Protein AF-A0A0D3HZK9-F1 (afdb_monomer)

Solvent-accessible surface area (backbone atoms only — not comparable to full-atom values): 5362 Å² total; per-residue (Å²): 88,98,87,56,43,43,73,50,74,83,38,84,33,57,77,72,51,63,50,80,70,37,80,46,75,49,76,55,75,43,64,51,75,56,100,88,48,73,47,77,77,47,44,27,67,83,67,72,43,68,48,75,49,48,37,87,69,74,87,60,48,61,40,58,53,59,53,48,49,74,39,25,55,87,40,42,70,50,76,48,65,42,67,94,32,48,123

Sequence (87 aa):
TASGLRYFDFAEGSGAPPRFGQLIRFHYVGYTATDDSLEPFDSSYERRTPYFTKHGNGFTVQGLEEALHTMRPGGRRRVILPPKLSY

Mean predicted aligned error: 3.16 Å

Nearest PDB structures (foldseek):
  4iqc-assembly1_A  TM=9.097E-01  e=4.810E-05  Homo sapiens
  4n19-assembly1_A  TM=9.196E-01  e=1.378E-04  Homo sapiens
  2ppo-assembly1_A  TM=9.184E-01  e=1.295E-04  Homo sapiens
  5i7p-assembly1_A  TM=9.175E-01  e=1.559E-04  Homo sapiens
  3o5d-assembly2_B  TM=9.104E-01  e=1.378E-04  Homo sapiens

Foldseek 3Di:
DVQPKDKDWPFAADDDQDDAQDKDWDWDWDWDDDPVDTHTDDGCVVVVHIDIDGQPPPPAFQSVSVVSRPGYPPIDMDMDDDPVRHD

Radius of gyration: 12.96 Å; Cα contacts (8 Å, |Δi|>4): 141; chains: 1; bounding box: 31×26×30 Å

Organism: Emiliania huxleyi (strain CCMP1516) (NCBI:txid280463)

Structure (mmCIF, N/CA/C/O backbone):
data_AF-A0A0D3HZK9-F1
#
_entry.id   AF-A0A0D3HZK9-F1
#
loop_
_atom_site.group_PDB
_atom_site.id
_atom_site.type_symbol
_atom_site.label_atom_id
_atom_site.label_alt_id
_atom_site.label_comp_id
_atom_site.label_asym_id
_atom_site.label_entity_id
_atom_site.label_seq_id
_atom_site.pdbx_PDB_ins_code
_atom_site.Cartn_x
_atom_site.Cartn_y
_atom_site.Cartn_z
_atom_site.occupancy
_atom_site.B_iso_or_equiv
_atom_site.auth_seq_id
_atom_site.auth_comp_id
_atom_site.auth_asym_id
_atom_site.auth_atom_id
_atom_site.pdbx_PDB_model_num
ATOM 1 N N . THR A 1 1 ? -7.161 -2.287 -11.650 1.00 87.38 1 THR A N 1
ATOM 2 C CA . THR A 1 1 ? -8.362 -1.435 -11.538 1.00 87.38 1 THR A CA 1
ATOM 3 C C . THR A 1 1 ? -8.434 -0.533 -12.762 1.00 87.38 1 THR A C 1
ATOM 5 O O . THR 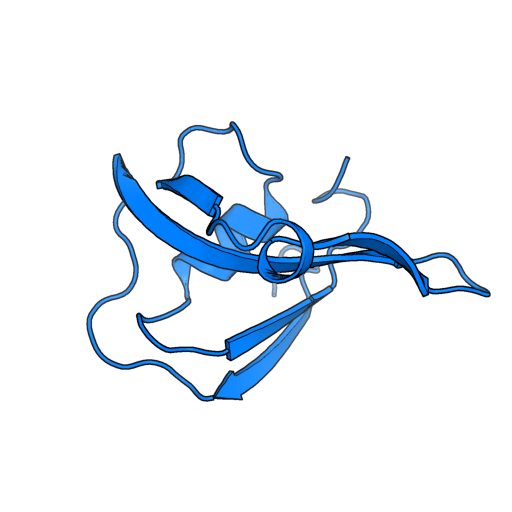A 1 1 ? -7.518 -0.581 -13.581 1.00 87.38 1 THR A O 1
ATOM 8 N N . ALA A 1 2 ? -9.485 0.279 -12.915 1.00 86.56 2 ALA A N 1
ATOM 9 C CA . ALA A 1 2 ? -9.607 1.216 -14.040 1.00 86.56 2 ALA A CA 1
ATOM 10 C C . ALA A 1 2 ? -8.467 2.255 -14.089 1.00 86.56 2 ALA A C 1
ATOM 12 O O . ALA A 1 2 ? -8.077 2.706 -15.163 1.00 86.56 2 ALA A O 1
ATOM 13 N N . SER A 1 3 ? -7.872 2.587 -12.940 1.00 90.00 3 SER A N 1
ATOM 14 C CA . SER A 1 3 ? -6.732 3.502 -12.858 1.00 90.00 3 SER A CA 1
ATOM 15 C C . SER A 1 3 ? -5.409 2.864 -13.304 1.00 90.00 3 SER A C 1
ATOM 17 O O . SER A 1 3 ? -4.425 3.572 -13.484 1.00 90.00 3 SER A O 1
ATOM 19 N N . GLY A 1 4 ? -5.354 1.550 -13.545 1.00 92.38 4 GLY A N 1
ATOM 20 C CA . GLY A 1 4 ? -4.118 0.818 -13.850 1.00 92.38 4 GLY A CA 1
ATOM 21 C C . GLY A 1 4 ? -3.374 0.308 -12.611 1.00 92.38 4 GLY A C 1
ATOM 22 O O . GLY A 1 4 ? -2.384 -0.409 -12.750 1.00 92.38 4 GLY A O 1
ATOM 23 N N . LEU A 1 5 ? -3.868 0.609 -11.406 1.00 93.50 5 LEU A N 1
ATOM 24 C CA . LEU A 1 5 ? -3.400 -0.009 -10.172 1.00 93.50 5 LEU A CA 1
ATOM 25 C C . LEU A 1 5 ? -3.616 -1.528 -10.228 1.00 93.50 5 LEU A C 1
ATOM 27 O O . LEU A 1 5 ? -4.710 -2.007 -10.549 1.00 93.50 5 LEU A O 1
ATOM 31 N N . ARG A 1 6 ? -2.578 -2.299 -9.909 1.00 95.19 6 ARG A N 1
ATOM 32 C CA . ARG A 1 6 ? -2.660 -3.760 -9.779 1.00 95.19 6 ARG A CA 1
ATOM 33 C C . ARG A 1 6 ? -2.401 -4.134 -8.332 1.00 95.19 6 ARG A C 1
ATOM 35 O O . ARG A 1 6 ? -1.575 -3.512 -7.671 1.00 95.19 6 ARG A O 1
ATOM 42 N N . TYR A 1 7 ? -3.087 -5.150 -7.834 1.00 96.31 7 TYR A N 1
ATOM 43 C CA . TYR A 1 7 ? -2.834 -5.656 -6.496 1.00 96.31 7 TYR A CA 1
ATOM 44 C C . TYR A 1 7 ? -3.093 -7.151 -6.405 1.00 96.31 7 TYR A C 1
ATOM 46 O O . TYR A 1 7 ? -3.768 -7.731 -7.252 1.00 96.31 7 TYR A O 1
ATOM 54 N N . PHE A 1 8 ? -2.541 -7.747 -5.357 1.00 96.94 8 PHE A N 1
ATOM 55 C CA . PHE A 1 8 ? -2.776 -9.127 -4.972 1.00 96.94 8 PHE A CA 1
ATOM 56 C C . PHE A 1 8 ? -2.956 -9.196 -3.456 1.00 96.94 8 PHE A C 1
ATOM 58 O O . PHE A 1 8 ? -2.107 -8.694 -2.711 1.00 96.94 8 PHE A O 1
ATOM 65 N N . ASP A 1 9 ? -4.052 -9.801 -3.005 1.00 97.06 9 ASP A N 1
ATOM 66 C 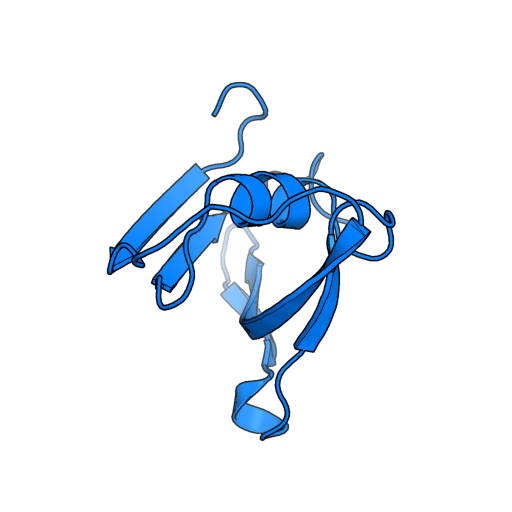CA . ASP A 1 9 ? -4.327 -10.026 -1.588 1.00 97.06 9 ASP A CA 1
ATOM 67 C C . ASP A 1 9 ? -3.742 -11.359 -1.134 1.00 97.06 9 ASP A C 1
ATOM 69 O O . ASP A 1 9 ? -4.102 -12.418 -1.636 1.00 97.06 9 ASP A O 1
ATOM 73 N N . PHE A 1 10 ? -2.842 -11.304 -0.154 1.00 97.44 10 PHE A N 1
ATOM 74 C CA . PHE A 1 10 ? -2.355 -12.500 0.536 1.00 97.44 10 PHE A CA 1
ATOM 75 C C . PHE A 1 10 ? -3.307 -12.936 1.644 1.00 97.44 10 PHE A C 1
ATOM 77 O O . PHE A 1 10 ? -3.399 -14.118 1.957 1.00 97.44 10 PHE A O 1
ATOM 84 N N . ALA A 1 11 ? -3.963 -11.964 2.273 1.00 97.25 11 ALA A N 1
ATOM 85 C CA . ALA A 1 11 ? -4.970 -12.187 3.291 1.00 97.25 11 ALA A CA 1
ATOM 86 C C . ALA A 1 11 ? -5.971 -11.037 3.241 1.00 97.25 11 ALA A C 1
ATOM 88 O O . ALA A 1 11 ? -5.582 -9.867 3.307 1.00 97.25 11 ALA A O 1
ATOM 89 N N . GLU A 1 12 ? -7.253 -11.365 3.159 1.00 96.38 12 GLU A N 1
ATOM 90 C CA . GLU A 1 12 ? -8.303 -10.371 3.316 1.00 96.38 12 GLU A CA 1
ATOM 91 C C . GLU A 1 12 ? -8.538 -10.092 4.800 1.00 96.38 12 GLU A C 1
ATOM 93 O O . GLU A 1 12 ? -8.607 -10.997 5.632 1.00 96.38 12 GLU A O 1
ATOM 98 N N . GLY A 1 13 ? -8.626 -8.809 5.137 1.00 96.06 13 GLY A N 1
ATOM 99 C CA . GLY A 1 13 ? -8.952 -8.377 6.487 1.00 96.06 13 GLY A CA 1
ATOM 100 C C . GLY A 1 13 ? -10.437 -8.533 6.803 1.00 96.06 13 GLY A C 1
ATOM 101 O O . GLY A 1 13 ? -11.261 -8.823 5.938 1.00 96.06 13 GLY A O 1
ATOM 102 N N . SER A 1 14 ? -10.795 -8.233 8.046 1.00 95.94 14 SER A N 1
ATOM 103 C CA . SER A 1 14 ? -12.184 -8.242 8.508 1.00 95.94 14 SER A CA 1
ATOM 104 C C . SER A 1 14 ? -12.615 -6.852 8.976 1.00 95.94 14 SER A C 1
ATOM 106 O O . SER A 1 14 ? -11.791 -6.013 9.338 1.00 95.94 14 SER A O 1
ATOM 108 N N . GLY A 1 15 ? -13.921 -6.593 8.950 1.00 95.12 15 GLY A N 1
ATOM 109 C CA . GLY A 1 15 ? -14.488 -5.301 9.330 1.00 95.12 15 GLY A CA 1
ATOM 110 C C . GLY A 1 15 ? -14.685 -4.345 8.154 1.00 95.12 15 GLY A C 1
ATOM 111 O O . GLY A 1 15 ? -14.613 -4.730 6.982 1.00 95.12 15 GLY A O 1
ATOM 112 N N . ALA A 1 16 ? -15.016 -3.099 8.487 1.00 95.12 16 ALA A N 1
ATOM 113 C CA . ALA A 1 16 ? -15.355 -2.076 7.507 1.00 95.12 16 ALA A CA 1
ATOM 114 C C . ALA A 1 16 ? -14.096 -1.490 6.839 1.00 95.12 16 ALA A C 1
ATOM 116 O O . ALA A 1 16 ? -13.084 -1.296 7.521 1.00 95.12 16 ALA A O 1
ATOM 117 N N . PRO A 1 17 ? -14.154 -1.177 5.532 1.00 94.75 17 PRO A N 1
ATOM 118 C CA . PRO A 1 17 ? -13.104 -0.410 4.870 1.00 94.75 17 PRO A CA 1
ATOM 119 C C . PRO A 1 17 ? -12.976 1.001 5.478 1.00 94.75 17 PRO A C 1
ATOM 121 O O . PRO A 1 17 ? -13.931 1.505 6.087 1.00 94.75 17 PRO A O 1
ATOM 124 N N . PRO A 1 18 ? -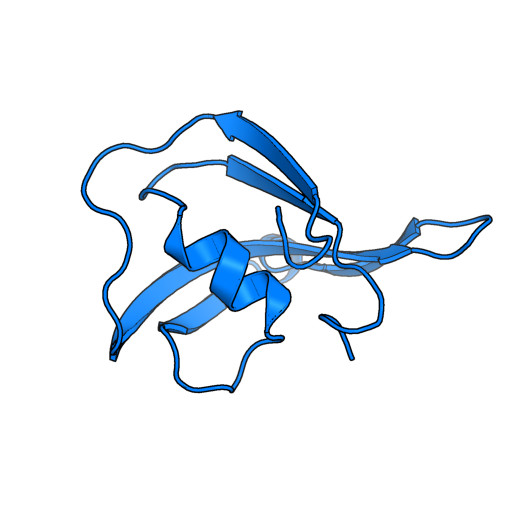11.810 1.656 5.336 1.00 94.81 18 PRO A N 1
ATOM 125 C CA . PRO A 1 18 ? -11.580 2.974 5.911 1.00 94.81 18 PRO A CA 1
ATOM 126 C C . PRO A 1 18 ? -12.466 4.041 5.260 1.00 94.81 18 PRO A C 1
ATOM 128 O O . PRO A 1 18 ? -12.643 4.090 4.041 1.00 94.81 18 PRO A O 1
ATOM 131 N N . ARG A 1 19 ? -12.993 4.942 6.094 1.00 95.12 19 ARG A N 1
ATOM 132 C CA . ARG A 1 19 ? -13.754 6.118 5.651 1.00 95.12 19 ARG A CA 1
ATOM 133 C C . ARG A 1 19 ? -12.835 7.322 5.467 1.00 95.12 19 ARG A C 1
ATOM 135 O O . ARG A 1 19 ? -11.823 7.446 6.155 1.00 95.12 19 ARG A O 1
ATOM 142 N N . PHE A 1 20 ? -13.206 8.238 4.574 1.00 94.50 20 PHE A N 1
ATOM 143 C CA . PHE A 1 20 ? -12.495 9.509 4.424 1.00 94.50 20 PHE A CA 1
ATOM 144 C C . PHE A 1 20 ? -12.418 10.256 5.756 1.00 94.50 20 PHE A C 1
ATOM 146 O O . PHE A 1 20 ? -13.383 10.320 6.517 1.00 94.50 20 PHE A O 1
ATOM 153 N N . GLY A 1 21 ? -11.235 10.785 6.052 1.00 94.69 21 GLY A N 1
ATOM 154 C CA . GLY A 1 21 ? -10.943 11.478 7.297 1.00 94.69 21 GLY A CA 1
ATOM 155 C C . GLY A 1 21 ? -10.662 10.580 8.505 1.00 94.69 21 GLY A C 1
ATOM 156 O O . GLY A 1 21 ? -10.294 11.104 9.557 1.00 94.69 21 GLY A O 1
ATOM 157 N N . GLN A 1 22 ? -10.784 9.257 8.378 1.00 95.56 22 GLN A N 1
ATOM 158 C CA . GLN A 1 22 ? -10.428 8.324 9.442 1.00 95.56 22 GLN A CA 1
ATOM 159 C C . GLN A 1 22 ? -8.905 8.197 9.564 1.00 95.56 22 GLN A C 1
ATOM 161 O O . GLN A 1 22 ? -8.191 8.169 8.561 1.00 95.56 22 GLN A O 1
ATOM 166 N N . LEU A 1 23 ? -8.404 8.089 10.796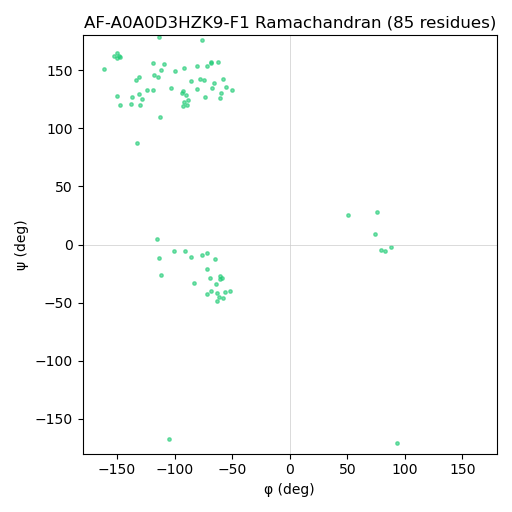 1.00 9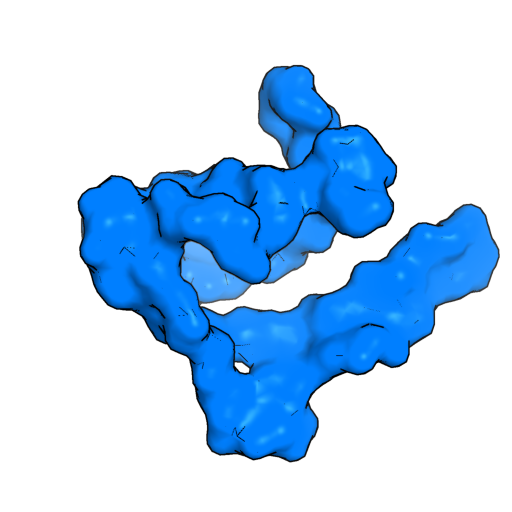5.56 23 LEU A N 1
ATOM 167 C CA . LEU A 1 23 ? -7.010 7.729 11.033 1.00 95.56 23 LEU A CA 1
ATOM 168 C C . LEU A 1 23 ? -6.807 6.245 10.742 1.00 95.56 23 LEU A C 1
ATOM 170 O O . LEU A 1 23 ? -7.505 5.389 11.291 1.00 95.56 23 LEU A O 1
ATOM 174 N N . ILE A 1 24 ? -5.832 5.957 9.891 1.00 95.31 24 ILE A N 1
ATOM 175 C CA . ILE A 1 24 ? -5.426 4.605 9.535 1.00 95.31 24 ILE A CA 1
ATOM 176 C C . ILE A 1 24 ? -3.981 4.375 9.958 1.00 95.31 24 ILE A C 1
ATOM 178 O O . ILE A 1 24 ? -3.146 5.281 9.923 1.00 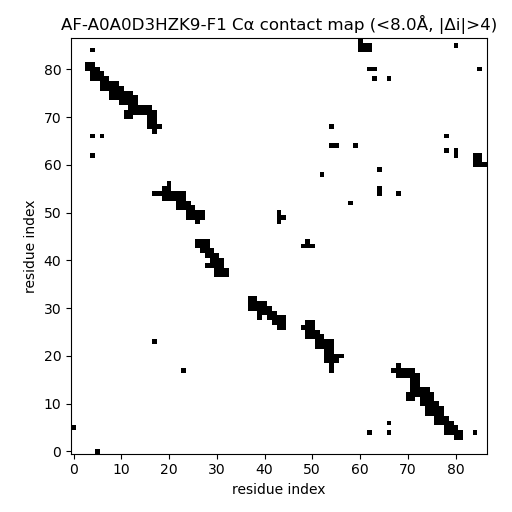95.31 24 ILE A O 1
ATOM 182 N N . ARG A 1 25 ? -3.700 3.138 10.364 1.00 95.88 25 ARG A N 1
ATOM 183 C CA . ARG A 1 25 ? -2.374 2.679 10.760 1.00 95.88 25 ARG A CA 1
ATOM 184 C C . ARG A 1 25 ? -2.065 1.374 10.053 1.00 95.88 25 ARG A C 1
ATOM 186 O O . ARG A 1 25 ? -2.865 0.444 10.135 1.00 95.88 25 ARG A O 1
ATOM 193 N N . PHE A 1 26 ? -0.907 1.284 9.415 1.00 96.31 26 PHE A N 1
ATOM 194 C CA . PHE A 1 26 ? -0.494 0.068 8.721 1.00 96.31 26 PHE A CA 1
ATOM 195 C C . PHE A 1 26 ? 1.024 -0.103 8.715 1.00 96.31 26 PHE A C 1
ATOM 197 O O . PHE A 1 26 ? 1.789 0.844 8.916 1.00 96.31 26 PHE A O 1
ATOM 204 N N . HIS A 1 27 ? 1.454 -1.341 8.481 1.00 97.75 27 HIS A N 1
ATOM 205 C CA . HIS A 1 27 ? 2.838 -1.640 8.147 1.00 97.75 27 HIS A CA 1
ATOM 206 C C . HIS A 1 27 ? 3.001 -1.834 6.641 1.00 97.75 27 HIS A C 1
ATOM 208 O O . HIS A 1 27 ? 2.074 -2.282 5.970 1.00 97.75 27 HIS A O 1
ATOM 214 N N . TYR A 1 28 ? 4.178 -1.492 6.121 1.00 96.44 28 TYR A N 1
ATOM 215 C CA . TYR A 1 28 ? 4.504 -1.632 4.709 1.00 96.44 28 TYR A CA 1
ATOM 216 C C . TYR A 1 28 ? 6.006 -1.828 4.505 1.00 96.44 28 TYR A C 1
ATOM 218 O O . TYR A 1 28 ? 6.820 -1.502 5.374 1.00 96.44 28 TYR A O 1
ATOM 226 N N . VAL A 1 29 ? 6.339 -2.327 3.318 1.00 96.81 29 VAL A N 1
ATOM 227 C CA . VAL A 1 29 ? 7.681 -2.276 2.739 1.00 96.81 29 VAL A CA 1
ATOM 228 C C . VAL A 1 29 ? 7.531 -1.700 1.336 1.00 96.81 29 VAL A C 1
ATOM 230 O O . VAL A 1 29 ? 6.688 -2.164 0.564 1.00 96.81 29 VAL A O 1
ATOM 233 N N . GLY A 1 30 ? 8.270 -0.634 1.058 1.00 95.25 30 GLY A N 1
ATOM 234 C CA . GLY A 1 30 ? 8.235 0.126 -0.179 1.00 95.25 30 GLY A CA 1
ATOM 235 C C . GLY A 1 30 ? 9.433 -0.209 -1.054 1.00 95.25 30 GLY A C 1
ATOM 236 O O . GLY A 1 30 ? 10.567 -0.247 -0.579 1.00 95.25 30 GLY A O 1
ATOM 237 N N . TYR A 1 31 ? 9.163 -0.423 -2.339 1.00 95.12 31 TYR A N 1
ATOM 238 C CA . TYR A 1 31 ? 10.179 -0.697 -3.344 1.00 95.12 31 TYR A CA 1
ATOM 239 C C . TYR A 1 31 ? 9.984 0.199 -4.561 1.00 95.12 31 TYR A C 1
ATOM 241 O O . TYR A 1 31 ? 8.847 0.450 -4.970 1.00 95.12 31 TYR A O 1
ATOM 249 N N . THR A 1 32 ? 11.092 0.615 -5.158 1.00 93.94 32 THR A N 1
ATOM 250 C CA . THR A 1 32 ? 11.135 1.234 -6.478 1.00 93.94 32 THR A CA 1
ATOM 251 C C . THR A 1 32 ? 11.388 0.134 -7.497 1.00 93.94 32 THR A C 1
ATOM 253 O O . THR A 1 32 ? 12.396 -0.567 -7.424 1.00 93.94 32 THR A O 1
ATOM 256 N N . ALA A 1 33 ? 10.448 -0.048 -8.421 1.00 91.44 33 ALA A N 1
ATOM 257 C CA . ALA A 1 33 ? 10.585 -1.004 -9.511 1.00 91.44 33 ALA A CA 1
ATOM 258 C C . ALA A 1 33 ? 11.166 -0.306 -10.744 1.00 91.44 33 ALA A C 1
ATOM 260 O O . ALA A 1 33 ? 10.651 0.731 -11.164 1.00 91.44 33 ALA A O 1
ATOM 261 N N . THR A 1 34 ? 12.203 -0.897 -11.324 1.00 87.94 34 THR A N 1
ATOM 262 C CA . THR A 1 34 ? 12.695 -0.593 -12.671 1.00 87.94 34 THR A CA 1
ATOM 263 C C . THR A 1 34 ? 12.473 -1.817 -13.561 1.00 87.94 34 THR A C 1
ATOM 265 O O . THR A 1 34 ? 11.969 -2.838 -13.087 1.00 87.94 34 THR A O 1
ATOM 268 N N . ASP A 1 35 ? 12.823 -1.728 -14.843 1.00 86.38 35 ASP A N 1
ATOM 269 C CA . ASP A 1 35 ? 12.710 -2.876 -15.752 1.00 86.38 35 ASP A CA 1
ATOM 270 C C . ASP A 1 35 ? 13.575 -4.065 -15.290 1.00 86.38 35 ASP A C 1
ATOM 272 O O . ASP A 1 35 ? 13.180 -5.218 -15.466 1.00 86.38 35 ASP A O 1
ATOM 276 N N . ASP A 1 36 ? 14.690 -3.784 -14.607 1.00 90.75 3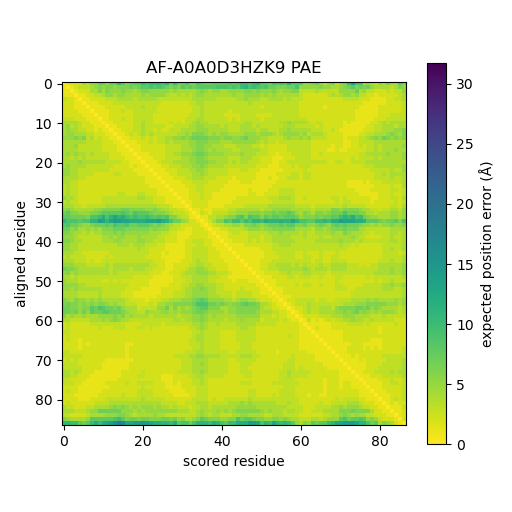6 ASP A N 1
ATOM 277 C CA . ASP A 1 36 ? 15.700 -4.784 -14.248 1.00 90.75 36 ASP A CA 1
ATOM 278 C C . ASP A 1 36 ? 15.823 -5.037 -12.735 1.00 90.75 36 ASP A C 1
ATOM 280 O O . ASP A 1 36 ? 16.489 -5.988 -12.319 1.00 90.75 36 ASP A O 1
ATOM 284 N N . SER A 1 37 ? 15.210 -4.206 -11.883 1.00 92.50 37 SER A N 1
ATOM 285 C CA . SER A 1 37 ? 15.410 -4.281 -10.430 1.00 92.50 37 SER A CA 1
ATOM 286 C C . SER A 1 37 ? 14.193 -3.893 -9.589 1.00 92.50 37 SER A C 1
ATOM 288 O O . SER A 1 37 ? 13.253 -3.233 -10.036 1.00 92.50 37 SER A O 1
ATOM 290 N N . LEU A 1 38 ? 14.226 -4.313 -8.322 1.00 93.75 38 LEU A N 1
ATOM 291 C CA . LEU A 1 38 ? 13.249 -3.951 -7.300 1.00 93.75 38 LEU A CA 1
ATOM 292 C C . LEU A 1 38 ? 13.993 -3.531 -6.028 1.00 93.75 38 LEU A C 1
ATOM 294 O O . LEU A 1 38 ? 14.242 -4.349 -5.144 1.00 93.75 38 LEU A O 1
ATOM 298 N N . GLU A 1 39 ? 14.338 -2.251 -5.944 1.00 94.69 39 GLU A N 1
ATOM 299 C CA . GLU A 1 39 ? 15.163 -1.714 -4.861 1.00 94.69 39 GLU A CA 1
ATOM 300 C C . GLU A 1 39 ? 14.291 -1.237 -3.691 1.00 94.69 39 GLU A C 1
ATOM 302 O O . GLU A 1 39 ? 13.340 -0.481 -3.916 1.00 94.69 39 GLU A O 1
ATOM 307 N N . PRO A 1 40 ? 14.558 -1.653 -2.439 1.00 94.00 40 PRO A N 1
ATOM 308 C CA . PRO A 1 40 ? 13.831 -1.140 -1.285 1.00 94.00 40 PRO A CA 1
ATOM 309 C C . PRO A 1 40 ? 14.172 0.338 -1.063 1.00 94.00 40 PRO A C 1
ATOM 311 O O . PRO A 1 40 ? 15.339 0.718 -1.076 1.00 94.00 40 PRO A O 1
ATOM 314 N N . PHE A 1 41 ? 13.159 1.171 -0.819 1.00 93.75 41 PHE A N 1
ATOM 315 C CA . PHE A 1 41 ? 13.373 2.575 -0.439 1.00 93.75 41 PHE A CA 1
ATOM 316 C C . PHE A 1 41 ? 12.968 2.863 1.009 1.00 93.75 41 PHE A C 1
ATOM 318 O O . PHE A 1 41 ? 13.484 3.802 1.610 1.00 93.75 41 PHE A O 1
ATOM 325 N N . ASP A 1 42 ? 12.032 2.089 1.571 1.00 94.31 42 ASP A N 1
ATOM 326 C CA . ASP A 1 42 ? 11.570 2.280 2.945 1.00 94.31 42 ASP A CA 1
ATOM 327 C C . ASP A 1 42 ? 10.868 1.033 3.508 1.00 94.31 42 ASP A C 1
ATOM 329 O O . ASP A 1 42 ? 10.230 0.267 2.786 1.00 94.31 42 ASP A O 1
ATOM 333 N N . SER A 1 43 ? 10.927 0.843 4.823 1.00 97.00 43 SER A N 1
ATOM 334 C CA . SER A 1 43 ? 10.282 -0.259 5.536 1.00 97.00 43 SER A CA 1
ATOM 335 C C . SER A 1 43 ? 9.845 0.183 6.927 1.00 97.00 43 SER A C 1
ATOM 337 O O . SER A 1 43 ? 10.642 0.555 7.790 1.00 97.00 43 SER A O 1
ATOM 339 N N . SER A 1 44 ? 8.542 0.108 7.201 1.00 97.56 44 SER A N 1
ATOM 340 C CA . SER A 1 44 ? 8.040 0.399 8.547 1.00 97.56 44 SER A CA 1
ATOM 341 C C . SER A 1 44 ? 8.391 -0.700 9.560 1.00 97.56 44 SER A C 1
ATOM 343 O O . SER A 1 44 ? 8.420 -0.442 10.764 1.00 97.56 44 SER A O 1
ATOM 345 N N . TYR A 1 45 ? 8.690 -1.913 9.085 1.00 96.81 45 TYR A N 1
ATOM 346 C CA . TYR A 1 45 ? 9.177 -3.011 9.920 1.00 96.81 45 TYR A CA 1
ATOM 347 C C . TYR A 1 45 ? 10.614 -2.770 10.388 1.00 96.81 45 TYR A C 1
ATOM 349 O O . TYR A 1 45 ? 10.899 -2.963 11.568 1.00 96.81 45 TYR A O 1
ATOM 357 N N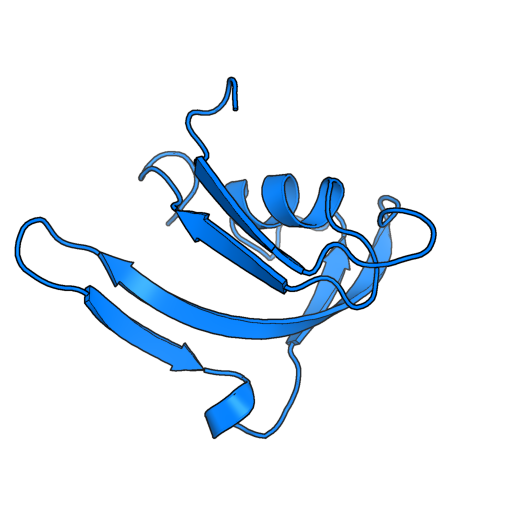 . GLU A 1 46 ? 11.493 -2.281 9.507 1.00 96.75 46 GLU A N 1
ATOM 358 C CA . GLU A 1 46 ? 12.877 -1.932 9.867 1.00 96.75 46 GLU A CA 1
ATOM 359 C C . GLU A 1 46 ? 12.913 -0.797 10.890 1.00 96.75 46 GLU A C 1
ATOM 361 O O . GLU A 1 46 ? 13.613 -0.883 11.897 1.00 96.75 46 GLU A O 1
ATOM 366 N N . ARG A 1 47 ? 12.057 0.215 10.707 1.00 96.81 47 ARG A N 1
ATOM 367 C CA . ARG A 1 47 ? 11.874 1.307 11.678 1.00 96.81 47 ARG A CA 1
ATOM 368 C C . ARG A 1 47 ? 11.147 0.897 12.959 1.00 96.81 47 ARG A C 1
ATOM 370 O O . ARG A 1 47 ? 11.005 1.720 13.863 1.00 96.81 47 ARG A O 1
ATOM 377 N N . ARG A 1 48 ? 10.614 -0.329 13.028 1.00 96.75 48 ARG A N 1
ATOM 378 C CA . ARG A 1 48 ? 9.794 -0.850 14.141 1.00 96.75 48 ARG A CA 1
ATOM 379 C C . ARG A 1 48 ? 8.631 0.066 14.542 1.00 96.75 48 ARG A C 1
ATOM 381 O O . ARG A 1 48 ? 8.157 0.015 15.673 1.00 96.75 48 ARG A O 1
ATOM 388 N N . THR A 1 49 ? 8.162 0.893 13.613 1.00 96.94 49 THR A N 1
ATOM 389 C CA . THR A 1 49 ? 7.149 1.920 13.861 1.00 96.94 49 THR A CA 1
ATOM 390 C C . THR A 1 49 ? 6.163 1.911 12.700 1.00 96.94 49 THR A C 1
ATOM 392 O O . THR A 1 49 ? 6.587 2.086 11.556 1.00 96.94 49 THR A O 1
ATOM 395 N N . PRO A 1 50 ? 4.860 1.679 12.940 1.00 96.94 50 PRO A N 1
ATOM 396 C CA . PRO A 1 50 ? 3.867 1.686 11.876 1.00 96.94 50 PRO A CA 1
ATOM 397 C C . PRO A 1 50 ? 3.675 3.093 11.311 1.00 96.94 50 PRO A C 1
ATOM 399 O O . PRO A 1 50 ? 3.918 4.095 11.982 1.00 96.94 50 PRO A O 1
ATOM 402 N N . TYR A 1 51 ? 3.185 3.158 10.080 1.00 95.62 51 TYR A N 1
ATOM 403 C CA . TYR A 1 51 ? 2.829 4.420 9.453 1.00 95.62 51 TYR A CA 1
ATOM 404 C C . TYR A 1 51 ? 1.408 4.818 9.837 1.00 95.62 51 TYR A C 1
ATOM 406 O O . TYR A 1 51 ? 0.520 3.964 9.905 1.00 95.62 51 TYR A O 1
ATOM 414 N N . PHE A 1 52 ? 1.206 6.110 10.072 1.00 94.94 52 PHE A N 1
ATOM 415 C CA . PHE A 1 52 ? -0.079 6.700 10.415 1.00 94.94 52 PHE A CA 1
ATOM 416 C C . PHE A 1 52 ? -0.410 7.801 9.420 1.00 94.94 52 PHE A C 1
ATOM 418 O O . PHE A 1 52 ? 0.416 8.671 9.158 1.00 94.94 52 PHE A O 1
ATOM 425 N N . THR A 1 53 ? -1.633 7.795 8.905 1.00 94.19 53 THR A N 1
ATOM 426 C CA . THR A 1 53 ? -2.144 8.900 8.093 1.00 94.19 53 THR A CA 1
ATOM 427 C C . THR A 1 53 ? -3.652 9.032 8.256 1.00 94.19 53 THR A C 1
ATOM 429 O O . THR A 1 53 ? -4.326 8.132 8.766 1.00 94.19 53 THR A O 1
ATOM 432 N N . LYS A 1 54 ? -4.191 10.174 7.838 1.00 95.31 54 LYS A N 1
ATOM 433 C CA . LYS A 1 54 ? -5.628 10.400 7.724 1.00 95.31 54 LYS A CA 1
ATOM 434 C C . LYS A 1 54 ? -6.047 10.030 6.303 1.00 95.31 54 LYS A C 1
ATOM 436 O O . LYS A 1 54 ? -5.513 10.588 5.356 1.00 95.31 54 LYS A O 1
ATOM 441 N N . HIS A 1 55 ? -6.989 9.103 6.147 1.00 94.94 55 HIS A N 1
ATOM 442 C CA . HIS A 1 55 ? -7.408 8.625 4.824 1.00 94.94 55 HIS A CA 1
ATOM 443 C C . HIS A 1 55 ? -7.981 9.763 3.964 1.00 94.94 55 HIS A C 1
ATOM 445 O O . HIS A 1 55 ? -8.920 10.439 4.400 1.00 94.94 55 HIS A O 1
ATOM 451 N N . GLY A 1 56 ? -7.437 9.952 2.757 1.00 91.75 56 GLY A N 1
ATOM 452 C CA . GLY A 1 56 ? -7.855 10.986 1.805 1.00 91.75 56 GLY A CA 1
ATOM 453 C C . GLY A 1 56 ? -7.375 12.396 2.14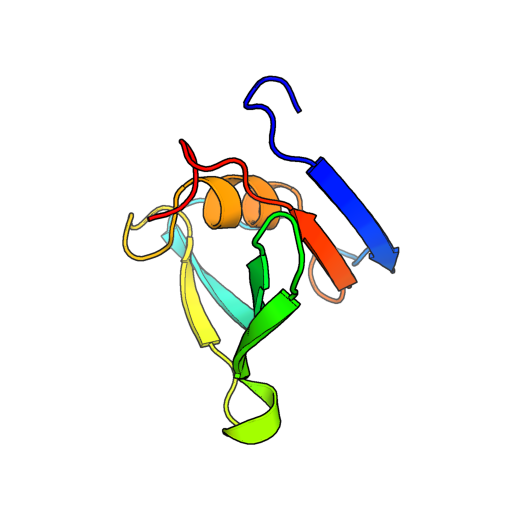5 1.00 91.75 56 GLY A C 1
ATOM 454 O O . GLY A 1 56 ? -8.069 13.364 1.842 1.00 91.75 56 GLY A O 1
ATOM 455 N N . ASN A 1 57 ? -6.243 12.531 2.840 1.00 91.81 57 ASN A N 1
ATOM 456 C CA . ASN A 1 57 ? -5.639 13.831 3.138 1.00 91.81 57 ASN A CA 1
ATOM 457 C C . ASN A 1 57 ? -4.631 14.287 2.068 1.00 91.81 57 ASN A C 1
ATOM 459 O O . ASN A 1 57 ? -4.122 15.400 2.180 1.00 91.81 57 ASN A O 1
ATOM 463 N N . GLY A 1 58 ? -4.329 13.447 1.068 1.00 88.19 58 GLY A N 1
ATOM 464 C CA . GLY A 1 58 ? -3.407 13.772 -0.022 1.00 88.19 58 GLY A CA 1
ATOM 465 C C . GLY A 1 58 ? -1.926 13.771 0.367 1.00 88.19 58 GLY A C 1
ATOM 466 O O . GLY A 1 58 ? -1.092 14.182 -0.434 1.00 88.19 58 GLY A O 1
ATOM 467 N N . PHE A 1 59 ? -1.574 13.314 1.574 1.00 86.38 59 PHE A N 1
ATOM 468 C CA . PHE A 1 59 ? -0.174 13.196 2.008 1.00 86.38 59 PHE A CA 1
ATOM 469 C C . PHE A 1 59 ? 0.480 11.872 1.583 1.00 86.38 59 PHE A C 1
ATOM 471 O O . PHE A 1 59 ? 1.694 11.718 1.704 1.00 86.38 59 PHE A O 1
ATOM 478 N N . THR A 1 60 ? -0.306 10.915 1.088 1.00 88.94 60 THR A N 1
ATOM 479 C CA . THR A 1 60 ? 0.185 9.677 0.470 1.00 88.94 60 THR A CA 1
ATOM 480 C C . THR A 1 60 ? -0.067 9.685 -1.032 1.00 88.94 60 THR A C 1
ATOM 482 O O . THR A 1 60 ? -0.997 10.334 -1.504 1.00 88.94 60 THR A O 1
ATOM 485 N N . VAL A 1 61 ? 0.733 8.929 -1.787 1.00 91.19 61 VAL A N 1
ATOM 486 C CA . VAL A 1 61 ? 0.545 8.786 -3.238 1.00 91.19 61 VAL A CA 1
ATOM 487 C C . VAL A 1 61 ? -0.849 8.245 -3.571 1.00 91.19 61 VAL A C 1
ATOM 489 O O . VAL A 1 61 ? -1.375 7.371 -2.875 1.00 91.19 61 VAL A O 1
ATOM 492 N N . GLN A 1 62 ? -1.440 8.750 -4.655 1.00 91.75 62 GLN A N 1
ATOM 493 C CA . GLN A 1 62 ? -2.843 8.499 -5.005 1.00 91.75 62 GLN A CA 1
ATOM 494 C C . GLN A 1 62 ? -3.173 7.011 -5.132 1.00 91.75 62 GLN A C 1
ATOM 496 O O . GLN A 1 62 ? -4.213 6.560 -4.654 1.00 91.75 62 GLN A O 1
ATOM 501 N N . GLY A 1 63 ? -2.281 6.219 -5.732 1.00 93.44 63 GLY A N 1
ATOM 502 C CA . GLY A 1 63 ? -2.538 4.790 -5.870 1.00 93.44 63 GLY A CA 1
ATOM 503 C C . GLY A 1 63 ? -2.493 4.038 -4.537 1.00 93.44 63 GLY A C 1
ATOM 504 O O . GLY A 1 63 ? -3.222 3.063 -4.359 1.00 93.44 63 GLY A O 1
ATOM 505 N N . LEU A 1 64 ? -1.711 4.503 -3.557 1.00 93.94 64 LEU A N 1
ATOM 506 C CA . LEU A 1 64 ? -1.759 3.929 -2.213 1.00 93.94 64 LEU A CA 1
ATOM 507 C C . LEU A 1 64 ? -3.091 4.258 -1.525 1.00 93.94 64 LEU A C 1
ATOM 509 O O . LEU A 1 64 ? -3.669 3.371 -0.901 1.00 93.94 64 LEU A O 1
ATOM 513 N N . GLU A 1 65 ? -3.618 5.477 -1.681 1.00 93.69 65 GLU A N 1
ATOM 514 C CA . GLU A 1 65 ? -4.953 5.818 -1.168 1.00 93.69 65 GLU A CA 1
ATOM 515 C C . GLU A 1 65 ? -6.051 4.963 -1.815 1.00 93.69 65 GLU A C 1
ATOM 517 O O . GLU A 1 65 ? -6.893 4.415 -1.102 1.00 93.69 65 GLU A O 1
ATOM 522 N N . GLU A 1 66 ? -6.019 4.781 -3.142 1.00 94.62 66 GLU A N 1
ATOM 523 C CA . GLU A 1 66 ? -6.960 3.908 -3.860 1.00 94.62 66 GLU A CA 1
ATOM 524 C C . GLU A 1 66 ? -6.898 2.469 -3.329 1.00 94.62 66 GLU A C 1
ATOM 526 O O . GLU A 1 66 ? -7.930 1.846 -3.054 1.00 94.62 66 GLU A O 1
ATOM 531 N N . ALA A 1 67 ? -5.687 1.938 -3.140 1.00 94.94 67 ALA A N 1
ATOM 532 C CA . ALA A 1 67 ? -5.507 0.592 -2.620 1.00 94.94 67 ALA A CA 1
ATOM 533 C C . ALA A 1 67 ? -6.053 0.462 -1.193 1.00 94.94 67 ALA A C 1
ATOM 535 O O . ALA A 1 67 ? -6.831 -0.455 -0.926 1.00 94.94 67 ALA A O 1
ATOM 536 N N . LEU A 1 68 ? -5.692 1.387 -0.297 1.00 94.62 68 LEU A N 1
ATOM 537 C CA . LEU A 1 68 ? -6.121 1.384 1.103 1.00 94.62 68 LEU A CA 1
ATOM 538 C C . LEU A 1 68 ? -7.634 1.557 1.244 1.00 94.62 68 LEU A C 1
ATOM 540 O O . LEU A 1 68 ? -8.226 0.939 2.126 1.00 94.62 68 LEU A O 1
ATOM 544 N N . HIS A 1 69 ? -8.275 2.321 0.356 1.00 95.25 69 HIS A N 1
ATOM 545 C CA . HIS A 1 69 ? -9.720 2.553 0.391 1.00 95.25 69 HIS A CA 1
ATOM 546 C C . HIS A 1 69 ? -10.545 1.262 0.286 1.00 95.25 69 HIS A C 1
ATOM 548 O O . HIS A 1 69 ? -11.643 1.177 0.829 1.00 95.25 69 HIS A O 1
ATOM 554 N N . THR A 1 70 ? -10.005 0.242 -0.384 1.00 94.25 70 THR A N 1
ATOM 555 C CA . THR A 1 70 ? -10.669 -1.059 -0.559 1.00 94.25 70 THR A CA 1
ATOM 556 C C . THR A 1 70 ? -10.163 -2.132 0.405 1.00 94.25 70 THR A C 1
ATOM 558 O O . THR A 1 70 ? -10.715 -3.231 0.444 1.00 94.25 70 THR A O 1
ATOM 561 N N . MET A 1 71 ? -9.126 -1.838 1.193 1.00 96.25 71 MET A N 1
ATOM 562 C CA . MET A 1 71 ? -8.586 -2.776 2.171 1.00 96.25 71 MET A CA 1
ATOM 563 C C . MET A 1 71 ? -9.412 -2.790 3.456 1.00 96.25 71 MET A C 1
ATOM 565 O O . MET A 1 71 ? -10.048 -1.810 3.841 1.00 96.25 71 MET A O 1
ATOM 569 N N . ARG A 1 72 ? -9.361 -3.926 4.152 1.00 96.75 72 ARG A N 1
ATOM 570 C CA . ARG A 1 72 ? -10.000 -4.125 5.455 1.00 96.75 72 ARG A CA 1
ATOM 571 C C . ARG A 1 72 ? -8.941 -4.287 6.550 1.00 96.75 72 ARG A C 1
ATOM 573 O O . ARG A 1 72 ? -7.858 -4.807 6.262 1.00 96.75 72 ARG A O 1
ATOM 580 N N . PRO A 1 73 ? -9.233 -3.882 7.798 1.00 96.94 73 PRO A N 1
ATOM 581 C CA . PRO A 1 73 ? -8.335 -4.090 8.931 1.00 96.94 73 PRO A CA 1
ATOM 582 C C . PRO A 1 73 ? -7.839 -5.539 9.045 1.00 96.94 73 PRO A C 1
ATOM 584 O O . PRO A 1 73 ? -8.612 -6.489 8.943 1.00 96.94 73 PRO A O 1
ATOM 587 N N . GLY A 1 74 ? -6.529 -5.703 9.247 1.00 97.00 74 GLY A N 1
ATOM 588 C CA . GLY A 1 74 ? -5.870 -7.014 9.309 1.00 97.00 74 GLY A CA 1
ATOM 589 C C . GLY A 1 74 ? -5.519 -7.630 7.949 1.00 97.00 74 GLY A C 1
ATOM 590 O O . GLY A 1 74 ? -4.843 -8.653 7.919 1.00 97.00 74 GLY A O 1
ATOM 591 N N . GLY A 1 75 ? -5.927 -7.014 6.835 1.00 97.50 75 GLY A N 1
ATOM 592 C CA . GLY A 1 75 ? -5.580 -7.487 5.496 1.00 97.50 75 GLY A CA 1
ATOM 593 C C . GLY A 1 75 ? -4.109 -7.262 5.138 1.00 97.50 75 GLY A C 1
ATOM 594 O O . GLY A 1 75 ? -3.464 -6.331 5.626 1.00 97.50 75 GLY A O 1
ATOM 595 N N . ARG A 1 76 ? -3.588 -8.096 4.235 1.00 97.62 76 ARG A N 1
ATOM 596 C CA . ARG A 1 76 ? -2.232 -8.002 3.685 1.00 97.62 76 ARG A CA 1
ATOM 597 C C . ARG A 1 76 ? -2.287 -8.065 2.164 1.00 97.62 76 ARG A C 1
ATOM 599 O O . ARG A 1 76 ? -2.697 -9.072 1.594 1.00 97.62 76 ARG A O 1
ATOM 606 N N . ARG A 1 77 ? -1.790 -7.010 1.520 1.00 97.44 77 ARG A N 1
ATOM 607 C CA . ARG A 1 77 ? -1.861 -6.807 0.071 1.00 97.44 77 ARG A CA 1
ATOM 608 C C . ARG A 1 77 ? -0.510 -6.380 -0.489 1.00 97.44 77 ARG A C 1
ATOM 610 O O . ARG A 1 77 ? 0.179 -5.568 0.125 1.00 97.44 77 ARG A O 1
ATOM 617 N N . ARG A 1 78 ? -0.155 -6.879 -1.674 1.00 96.56 78 ARG A N 1
ATOM 618 C CA . ARG A 1 78 ? 0.861 -6.254 -2.533 1.00 96.56 78 ARG A CA 1
ATOM 619 C C . ARG A 1 78 ? 0.165 -5.321 -3.504 1.00 96.56 78 ARG A C 1
ATOM 621 O O . ARG A 1 78 ? -0.795 -5.730 -4.150 1.00 96.56 78 ARG A O 1
ATOM 628 N N . VAL A 1 79 ? 0.673 -4.104 -3.633 1.00 96.00 79 VAL A N 1
ATOM 629 C CA . VAL A 1 79 ? 0.165 -3.104 -4.572 1.00 96.00 79 VAL A CA 1
ATOM 630 C C . VAL A 1 79 ? 1.280 -2.762 -5.552 1.00 96.00 79 VAL A C 1
ATOM 632 O O . VAL A 1 79 ? 2.418 -2.549 -5.146 1.00 96.00 79 VAL A O 1
ATOM 635 N N . ILE A 1 80 ? 0.956 -2.742 -6.840 1.00 95.00 80 ILE A N 1
ATOM 636 C CA . ILE A 1 80 ? 1.840 -2.316 -7.921 1.00 95.00 80 ILE A CA 1
ATOM 637 C C . ILE A 1 80 ? 1.248 -1.029 -8.487 1.00 95.00 80 ILE A C 1
ATOM 639 O O . ILE A 1 80 ? 0.179 -1.038 -9.110 1.00 95.00 80 ILE A O 1
ATOM 643 N N . LEU A 1 81 ? 1.950 0.070 -8.228 1.00 93.69 81 LEU A N 1
ATOM 644 C CA . LEU A 1 81 ? 1.559 1.408 -8.644 1.00 93.69 81 LEU A CA 1
ATOM 645 C C . LEU A 1 81 ? 2.107 1.687 -10.051 1.00 93.69 81 LEU A C 1
ATOM 647 O O . LEU A 1 81 ? 3.313 1.551 -10.252 1.00 93.69 81 LEU A O 1
ATOM 651 N N . PRO A 1 82 ? 1.268 2.047 -11.039 1.00 92.38 82 PRO A N 1
ATOM 652 C CA . PRO A 1 82 ? 1.767 2.612 -12.288 1.00 92.38 82 PRO A CA 1
ATOM 653 C C . PRO A 1 82 ? 2.355 4.017 -12.041 1.00 92.38 82 PRO A C 1
ATOM 655 O O . PRO A 1 82 ? 1.883 4.691 -11.123 1.00 92.38 82 PRO A O 1
ATOM 658 N N . PRO A 1 83 ? 3.279 4.509 -12.893 1.00 89.94 83 PRO A N 1
ATOM 659 C CA . PRO A 1 83 ? 3.957 5.798 -12.692 1.00 89.94 83 PRO A CA 1
ATOM 660 C C . PRO A 1 83 ? 3.011 6.984 -12.448 1.00 89.94 83 PRO A C 1
ATOM 662 O O . PRO A 1 83 ? 3.214 7.803 -11.567 1.00 89.94 83 PRO A O 1
ATOM 665 N N . LYS A 1 84 ? 1.884 7.032 -13.165 1.00 90.44 84 LYS A N 1
ATOM 666 C CA . LYS A 1 84 ? 0.869 8.090 -13.006 1.00 90.44 84 LYS A CA 1
ATOM 667 C C . LYS A 1 84 ? 0.158 8.118 -11.639 1.00 90.44 84 LYS A C 1
ATOM 669 O O . LYS A 1 84 ? -0.601 9.043 -11.385 1.00 90.44 84 LYS A O 1
ATOM 674 N N . LEU A 1 85 ? 0.309 7.073 -10.821 1.00 87.88 85 LEU A N 1
ATOM 675 C CA . LEU A 1 85 ? -0.259 6.958 -9.470 1.00 87.88 85 LEU A CA 1
ATOM 676 C C . LEU A 1 85 ? 0.830 6.900 -8.382 1.00 87.88 85 LEU A C 1
ATOM 678 O O . LEU A 1 85 ? 0.499 6.677 -7.211 1.00 87.88 85 LEU A O 1
ATOM 682 N N . SER A 1 86 ? 2.102 7.048 -8.768 1.00 83.94 86 SER A N 1
ATOM 683 C CA . SER A 1 86 ? 3.263 7.176 -7.885 1.00 83.94 86 SER A CA 1
ATOM 684 C C . SER A 1 86 ? 3.760 8.628 -7.848 1.00 83.94 86 SER A C 1
ATOM 686 O O . SER A 1 86 ? 3.039 9.538 -8.260 1.00 83.94 86 SER A O 1
ATOM 688 N N . TYR A 1 87 ? 4.962 8.834 -7.300 1.00 72.56 87 TYR A N 1
ATOM 689 C CA . TYR A 1 87 ? 5.754 10.043 -7.543 1.00 72.56 87 TYR A CA 1
ATOM 690 C C . TYR A 1 87 ? 6.238 10.097 -8.992 1.00 72.56 87 TYR A C 1
ATOM 692 O O . TYR A 1 87 ? 6.389 8.997 -9.582 1.00 72.56 87 TYR A O 1
#

Secondary structure (DSSP, 8-state):
-TTS-EEEEEE---SPPPPTT-EEEE--EEEEE-SS-EEEEEETTTTT--EEEETTSSSS-HHHHHHHHH--TT-EEEEE--GGG--

InterPro domains:
  IPR001179 FKBP-type peptidyl-prolyl cis-trans isomerase domain [PF00254] (18-87)
  IPR001179 FKBP-type peptidyl-prolyl cis-trans isomerase domain [PS50059] (21-87)
  IPR044239 Peptidyl-prolyl cis-trans isomerase FKBP20-2-like [PTHR47414] (2-85)
  IPR046357 Peptidyl-prolyl cis-trans isomerase domain superfamily [G3DSA:3.10.50.40] (1-87)

pLDDT: mean 93.9, std 3.83, range [72.56, 97.75]